Protein AF-A0A7J0CYJ2-F1 (afdb_monomer)

Radius of gyration: 15.49 Å; Cα contacts (8 Å, |Δi|>4): 210; chains: 1; bounding box: 34×40×42 Å

Secondary structure (DSSP, 8-state):
-EEEEE-SSS-EEEE-S---TT----EEEE-SSSEEEEEESSHHHHHHHHHH-TTHHHHHTT--TTTHHHHHHHH-TTHHHHHHHHHHHHTPPP--HHHHHHHHHHHHTTTTTTT-S---TT-TT-PPEESS-----

Foldseek 3Di:
DAWDDAPVQAKTKDFDDDDDVVAATWIKIDHPVQEIFTQASHPLLNVLLVLAPVPLLVLQQVNDPPVVVPVVCVVVVCSVVVSVVVCVVVVRDDDHPVRSSVRRLVRRVVCP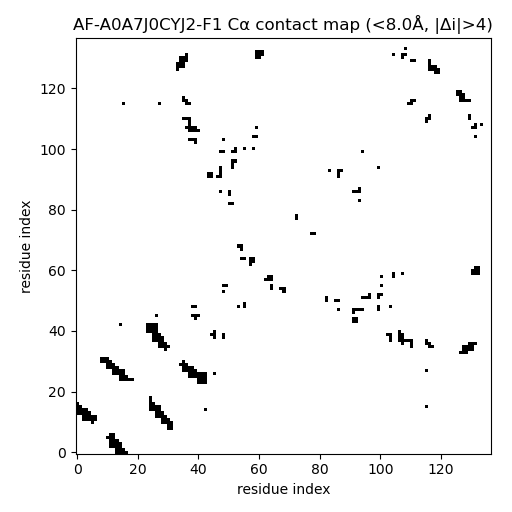VVPVFDADPPDPPRTGHRSRDPDDD

Organism: Streptomyces microflavus (NCBI:txid1919)

Solvent-accessible surface area (backbone atoms only — not comparable to full-atom values): 7843 Å² total; per-residue (Å²): 116,43,82,79,47,70,67,92,72,69,21,42,33,26,39,38,75,79,95,48,94,93,54,76,33,34,27,35,40,33,48,70,87,45,31,31,31,27,53,20,65,19,66,61,48,38,53,40,37,59,58,54,39,82,62,50,68,46,45,37,70,68,44,72,51,85,68,62,52,51,66,55,38,70,79,36,76,62,47,66,63,52,35,54,49,48,32,61,74,71,67,34,75,88,66,54,54,67,63,43,49,52,48,30,54,60,36,27,68,41,19,64,86,73,66,65,58,57,60,53,86,97,43,86,90,49,56,41,42,68,44,52,70,77,81,82,130

Structure (mmCIF, N/CA/C/O backbone):
data_AF-A0A7J0CYJ2-F1
#
_entry.id   AF-A0A7J0CYJ2-F1
#
loop_
_atom_site.group_PDB
_atom_site.id
_atom_site.type_symbol
_atom_site.label_atom_id
_atom_site.label_alt_id
_atom_site.label_comp_id
_atom_site.label_asym_id
_atom_site.label_entity_id
_atom_site.label_seq_id
_atom_site.pdbx_PDB_ins_code
_atom_site.Cartn_x
_atom_site.Cartn_y
_atom_site.Cartn_z
_atom_site.occupancy
_atom_site.B_iso_or_equiv
_atom_site.auth_seq_id
_atom_site.auth_comp_id
_atom_site.auth_asym_id
_atom_site.auth_atom_id
_atom_site.pdbx_PDB_model_num
ATOM 1 N N . MET A 1 1 ? -5.202 -5.095 14.654 1.00 89.12 1 MET A N 1
ATOM 2 C CA . MET A 1 1 ? -4.225 -5.172 13.54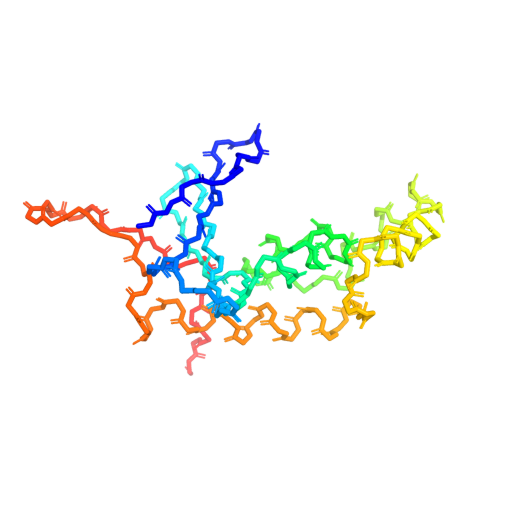6 1.00 89.12 1 MET A CA 1
ATOM 3 C C . MET A 1 1 ? -3.240 -6.285 13.859 1.00 89.12 1 MET A C 1
ATOM 5 O O . MET A 1 1 ? -3.047 -6.579 15.032 1.00 89.12 1 MET A O 1
ATOM 9 N N . GLU A 1 2 ? -2.662 -6.921 12.846 1.00 94.12 2 GLU A N 1
ATOM 10 C CA . GLU A 1 2 ? -1.686 -8.007 13.006 1.00 94.12 2 GLU A CA 1
ATOM 11 C C . GLU A 1 2 ? -0.399 -7.651 12.248 1.00 94.12 2 GLU A C 1
ATOM 13 O O . GLU A 1 2 ? -0.481 -7.478 11.032 1.00 94.12 2 GLU A O 1
ATOM 18 N N . PRO A 1 3 ? 0.760 -7.507 12.917 1.00 95.06 3 PRO A N 1
ATOM 19 C CA . PRO A 1 3 ? 2.014 -7.184 12.242 1.00 95.06 3 PRO A CA 1
ATOM 20 C C . PRO A 1 3 ? 2.504 -8.374 11.412 1.00 95.06 3 PRO A C 1
ATOM 22 O O . PRO A 1 3 ? 2.514 -9.506 11.895 1.00 95.06 3 PRO A O 1
ATOM 25 N N . VAL A 1 4 ? 2.941 -8.117 10.176 1.00 95.19 4 VAL A N 1
ATOM 26 C CA . VAL A 1 4 ? 3.380 -9.171 9.240 1.00 95.19 4 VAL A CA 1
ATOM 27 C C . VAL A 1 4 ? 4.778 -8.966 8.662 1.00 95.19 4 VAL A C 1
ATOM 29 O O . VAL A 1 4 ? 5.410 -9.943 8.267 1.00 95.19 4 VAL A O 1
ATOM 32 N N . ALA A 1 5 ? 5.283 -7.730 8.619 1.00 95.44 5 ALA A N 1
ATOM 33 C CA . ALA A 1 5 ? 6.628 -7.429 8.127 1.00 95.44 5 ALA A CA 1
ATOM 34 C C . ALA A 1 5 ? 7.139 -6.082 8.658 1.00 95.44 5 ALA A C 1
ATOM 36 O O . ALA A 1 5 ? 6.366 -5.137 8.782 1.00 95.44 5 ALA A O 1
ATOM 37 N N . GLY A 1 6 ? 8.446 -5.967 8.900 1.00 93.62 6 GLY A N 1
ATOM 38 C CA . GLY A 1 6 ? 9.127 -4.679 9.099 1.00 93.62 6 GLY A CA 1
ATOM 39 C C . GLY A 1 6 ? 9.809 -4.202 7.812 1.00 93.62 6 GLY A C 1
ATOM 40 O O . GLY A 1 6 ? 10.104 -5.021 6.943 1.00 93.62 6 GLY A O 1
ATOM 41 N N . CYS A 1 7 ? 10.088 -2.901 7.683 1.00 88.44 7 CYS A N 1
ATOM 42 C CA . CYS A 1 7 ? 10.773 -2.334 6.507 1.00 88.44 7 CYS A CA 1
ATOM 43 C C . CYS A 1 7 ? 12.285 -2.096 6.698 1.00 88.44 7 CYS A C 1
ATOM 45 O O . CYS A 1 7 ? 12.925 -1.508 5.834 1.00 88.44 7 CYS A O 1
ATOM 47 N N . ASN A 1 8 ? 12.870 -2.526 7.826 1.00 85.12 8 ASN A N 1
ATOM 48 C CA . ASN A 1 8 ? 14.275 -2.274 8.200 1.00 85.12 8 ASN A CA 1
ATOM 49 C C . ASN A 1 8 ? 14.666 -0.777 8.315 1.00 85.12 8 ASN A C 1
ATOM 51 O O . ASN A 1 8 ? 15.833 -0.463 8.526 1.00 85.12 8 ASN A O 1
ATOM 55 N N . ALA A 1 9 ? 13.690 0.133 8.236 1.00 86.38 9 ALA A N 1
ATOM 56 C CA . ALA A 1 9 ? 13.818 1.570 8.490 1.00 86.38 9 ALA A CA 1
ATOM 57 C C . ALA A 1 9 ? 12.906 2.042 9.644 1.00 86.38 9 ALA A C 1
ATOM 59 O O . ALA A 1 9 ? 12.626 3.223 9.774 1.00 86.38 9 ALA A O 1
ATOM 60 N N . GLY A 1 10 ? 12.417 1.113 10.475 1.00 88.38 10 GLY A N 1
ATOM 61 C CA . GLY A 1 10 ? 11.546 1.408 11.623 1.00 88.38 10 GLY A CA 1
ATOM 62 C C . GLY A 1 10 ? 10.042 1.297 11.349 1.00 88.38 10 GLY A C 1
ATOM 63 O O . GLY A 1 10 ? 9.269 1.191 12.295 1.00 88.38 10 GLY A O 1
ATOM 64 N N . GLY A 1 11 ? 9.624 1.226 10.086 1.00 93.56 11 GLY A N 1
ATOM 65 C CA . GLY A 1 11 ? 8.227 1.008 9.714 1.00 93.56 11 GLY A CA 1
ATOM 66 C C . GLY A 1 11 ? 7.764 -0.451 9.769 1.00 93.56 11 GLY A C 1
ATOM 67 O O . GLY A 1 11 ? 8.563 -1.395 9.692 1.00 93.56 11 GLY A O 1
ATOM 68 N N . THR A 1 12 ? 6.448 -0.634 9.883 1.00 96.25 12 THR A N 1
ATOM 69 C CA . THR A 1 12 ? 5.779 -1.932 10.044 1.00 96.25 12 THR A CA 1
ATOM 70 C C . THR A 1 12 ? 4.551 -2.044 9.141 1.00 96.25 12 THR A C 1
ATOM 72 O O . THR A 1 12 ? 3.782 -1.103 8.979 1.00 96.25 12 THR A O 1
ATOM 75 N N . HIS A 1 13 ? 4.355 -3.229 8.567 1.00 96.75 13 HIS A N 1
ATOM 76 C CA . HIS A 1 13 ? 3.184 -3.598 7.782 1.00 96.75 13 HIS A CA 1
ATOM 77 C C . HIS A 1 13 ? 2.234 -4.434 8.632 1.00 96.75 13 HIS A C 1
ATOM 79 O O . HIS A 1 13 ? 2.656 -5.384 9.303 1.00 96.75 13 HIS A O 1
ATOM 85 N N . TYR A 1 14 ? 0.946 -4.133 8.538 1.00 96.88 14 TYR A N 1
ATOM 86 C CA . TYR A 1 14 ? -0.110 -4.771 9.302 1.00 96.88 14 TYR A CA 1
ATOM 87 C C . TYR A 1 14 ? -1.221 -5.276 8.395 1.00 96.88 14 TYR A C 1
ATOM 89 O O . TYR A 1 14 ? -1.639 -4.585 7.471 1.00 96.88 14 TYR A O 1
ATOM 97 N N . LEU A 1 15 ? -1.772 -6.442 8.719 1.00 96.81 15 LEU A N 1
ATOM 98 C CA . LEU A 1 15 ? -3.074 -6.855 8.211 1.00 96.81 15 LEU A CA 1
ATOM 99 C C . LEU A 1 15 ? -4.185 -6.271 9.091 1.00 96.81 15 LEU A C 1
ATOM 101 O O . LEU A 1 15 ? -4.197 -6.431 10.322 1.00 96.81 15 LEU A O 1
ATOM 105 N N . CYS A 1 16 ? -5.146 -5.617 8.448 1.00 95.00 16 CYS A N 1
ATOM 106 C CA . CYS A 1 16 ? -6.287 -4.987 9.098 1.00 95.00 16 CYS A CA 1
ATOM 107 C C . CYS A 1 16 ? -7.501 -5.924 9.159 1.00 95.00 16 CYS A C 1
ATOM 109 O O . CYS A 1 16 ? -7.685 -6.804 8.317 1.00 95.00 16 CYS A O 1
ATOM 111 N N . GLY A 1 17 ? -8.332 -5.744 10.188 1.00 90.38 17 GLY A N 1
ATOM 112 C CA . GLY A 1 17 ? -9.532 -6.557 10.410 1.00 90.38 17 GLY A CA 1
ATOM 113 C C . GLY A 1 17 ? -9.262 -8.015 10.826 1.00 90.38 17 GLY A C 1
ATOM 114 O O . GLY A 1 17 ? -8.103 -8.437 10.933 1.00 90.38 17 GLY A O 1
ATOM 115 N N . PRO A 1 18 ? -10.329 -8.784 11.113 1.00 88.06 18 PRO A N 1
ATOM 116 C CA . PRO A 1 18 ? -10.238 -10.195 11.477 1.00 88.06 18 PRO A CA 1
ATOM 117 C C . PRO A 1 18 ? -9.840 -11.071 10.281 1.00 88.06 18 PRO A C 1
ATOM 119 O O . PRO A 1 18 ? -10.156 -10.768 9.131 1.00 88.06 18 PRO A O 1
ATOM 122 N N . ALA A 1 19 ? -9.187 -12.201 10.555 1.00 85.12 19 ALA A N 1
ATOM 123 C CA . ALA A 1 19 ? -8.921 -13.213 9.540 1.00 85.12 19 ALA A CA 1
ATOM 124 C C . A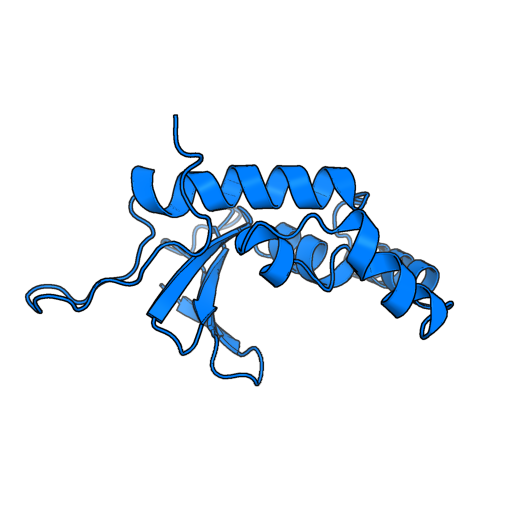LA A 1 19 ? -10.214 -13.958 9.173 1.00 85.12 19 ALA A C 1
ATOM 126 O O . ALA A 1 19 ? -10.728 -14.751 9.961 1.00 85.12 19 ALA A O 1
ATOM 127 N N . VAL A 1 20 ? -10.731 -13.705 7.969 1.00 82.81 20 VAL A N 1
ATOM 128 C CA . VAL A 1 20 ? -11.879 -14.424 7.399 1.00 82.81 20 VAL A CA 1
ATOM 129 C C . VAL A 1 20 ? -11.368 -15.373 6.310 1.00 82.81 20 VAL A C 1
ATOM 131 O O . VAL A 1 20 ? -10.609 -14.929 5.445 1.00 82.81 20 VAL A O 1
ATOM 134 N N . PRO A 1 21 ? -11.752 -16.665 6.305 1.00 82.00 21 PRO A N 1
ATOM 135 C CA . PRO A 1 21 ? -11.329 -17.600 5.265 1.00 82.00 21 PRO A CA 1
ATOM 136 C C . PRO A 1 21 ? -11.668 -17.082 3.861 1.00 82.00 21 PRO A C 1
ATOM 138 O O . PRO A 1 21 ? -12.834 -16.873 3.537 1.00 82.00 21 PRO A O 1
ATOM 141 N N . GLY A 1 22 ? -10.644 -16.861 3.034 1.00 73.25 22 GLY A N 1
ATOM 142 C CA . GLY A 1 22 ? -10.795 -16.370 1.658 1.00 73.25 22 GLY A CA 1
ATOM 143 C C . GLY A 1 22 ? -11.172 -14.889 1.517 1.00 73.25 22 GLY A C 1
ATOM 144 O O . GLY A 1 22 ? -11.316 -14.424 0.390 1.00 73.25 22 GLY A O 1
ATOM 145 N N . GLY A 1 23 ? -11.318 -14.145 2.618 1.00 79.75 23 GLY A N 1
ATOM 146 C CA . GLY A 1 23 ? -11.600 -12.710 2.591 1.00 79.75 23 GLY A CA 1
ATOM 147 C C . GLY A 1 23 ? -10.316 -11.876 2.479 1.00 79.75 23 GLY A C 1
ATOM 148 O O . GLY A 1 23 ? -9.345 -12.178 3.180 1.00 79.75 23 GLY A O 1
ATOM 149 N N . PRO A 1 24 ? -10.277 -10.830 1.631 1.00 85.06 24 PRO A N 1
ATOM 150 C CA . PRO A 1 24 ? -9.138 -9.921 1.580 1.00 85.06 24 PRO A CA 1
ATOM 151 C C . PRO A 1 24 ? -9.032 -9.124 2.888 1.00 85.06 24 PRO A C 1
ATOM 153 O O . PRO A 1 24 ? -10.039 -8.727 3.475 1.00 85.06 24 PRO A O 1
ATOM 156 N N . ARG A 1 25 ? -7.798 -8.912 3.352 1.00 93.62 25 ARG A N 1
ATOM 157 C CA . ARG A 1 25 ? -7.485 -8.049 4.495 1.00 93.62 25 ARG A CA 1
ATOM 158 C C . ARG A 1 25 ? -6.633 -6.888 3.998 1.00 93.62 25 ARG A C 1
ATOM 160 O O . ARG A 1 25 ? -5.541 -7.171 3.492 1.00 93.62 25 ARG A O 1
ATOM 167 N N . PRO A 1 26 ? -7.086 -5.635 4.172 1.00 96.50 26 PRO A N 1
ATOM 168 C CA . PRO A 1 26 ? -6.289 -4.476 3.817 1.00 96.50 26 PRO A CA 1
ATOM 169 C C . PRO A 1 26 ? -4.944 -4.490 4.533 1.00 96.50 26 PRO A C 1
ATOM 171 O O . PRO A 1 26 ? -4.835 -4.982 5.663 1.00 96.50 26 PRO A O 1
ATOM 174 N N . VAL A 1 27 ? -3.931 -3.950 3.866 1.00 97.56 27 VAL A N 1
ATOM 175 C CA . VAL A 1 27 ? -2.589 -3.795 4.415 1.00 97.56 27 VAL A CA 1
ATOM 176 C C . VAL A 1 27 ? -2.375 -2.333 4.765 1.00 97.56 27 VAL A C 1
ATOM 178 O O . VAL A 1 27 ? -2.476 -1.463 3.901 1.00 97.56 27 VAL A O 1
ATOM 181 N N . LEU A 1 28 ? -2.071 -2.080 6.033 1.00 97.62 28 LEU A N 1
ATOM 182 C CA . LEU A 1 28 ? -1.654 -0.780 6.543 1.00 97.62 28 LEU A CA 1
ATOM 183 C C . LEU A 1 28 ? -0.135 -0.778 6.707 1.00 97.62 28 LEU A C 1
ATOM 185 O O . LEU A 1 28 ? 0.432 -1.750 7.204 1.00 97.62 28 LEU A O 1
ATOM 189 N N . TYR A 1 29 ? 0.511 0.315 6.334 1.00 97.25 29 TYR A N 1
ATOM 190 C CA . TYR A 1 29 ? 1.889 0.608 6.695 1.00 97.25 29 TYR A CA 1
ATOM 191 C C . TYR A 1 29 ? 1.925 1.738 7.722 1.00 97.25 29 TYR A C 1
ATOM 193 O O . TYR A 1 29 ? 1.145 2.685 7.620 1.00 97.25 29 TYR A O 1
ATOM 201 N N . THR A 1 30 ? 2.833 1.634 8.687 1.00 95.88 30 THR A N 1
ATOM 202 C CA . THR A 1 30 ? 3.216 2.731 9.578 1.00 95.88 30 THR A CA 1
ATOM 203 C C . THR A 1 30 ? 4.717 2.955 9.475 1.00 95.88 30 THR A C 1
ATOM 205 O O . THR A 1 30 ? 5.465 1.983 9.356 1.00 95.88 30 THR A O 1
ATOM 208 N N . ASP A 1 31 ? 5.174 4.197 9.564 1.00 94.31 31 ASP A N 1
ATOM 209 C CA . ASP A 1 31 ? 6.599 4.515 9.687 1.00 94.31 31 ASP A CA 1
ATOM 210 C C . ASP A 1 31 ? 7.008 4.801 11.142 1.00 94.31 31 ASP A C 1
ATOM 212 O O . ASP A 1 31 ? 6.226 4.621 12.080 1.00 94.31 31 ASP A O 1
ATOM 216 N N . SER A 1 32 ? 8.271 5.187 11.332 1.00 91.12 32 SER A N 1
ATOM 217 C CA . SER A 1 32 ? 8.823 5.585 12.629 1.00 91.12 32 SER A CA 1
ATOM 218 C C . SER A 1 32 ? 8.487 7.020 13.037 1.00 91.12 32 SER A C 1
ATOM 220 O O . SER A 1 32 ? 8.657 7.352 14.207 1.00 91.12 32 SER A O 1
ATOM 222 N N . GLU A 1 33 ? 8.032 7.855 12.103 1.00 91.06 33 GLU A N 1
ATOM 223 C CA . GLU A 1 33 ? 7.719 9.275 12.318 1.00 91.06 33 GLU A CA 1
ATOM 224 C C . GLU A 1 33 ? 6.267 9.485 12.774 1.00 91.06 33 GLU A C 1
ATOM 226 O O . GLU A 1 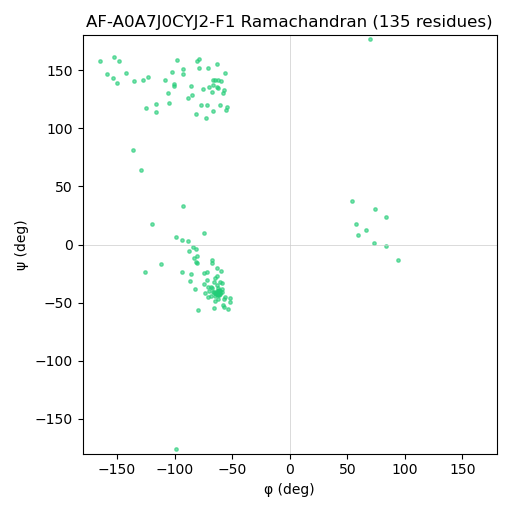33 ? 5.819 10.613 12.967 1.00 91.06 33 GLU A O 1
ATOM 231 N N . GLY A 1 34 ? 5.521 8.397 12.975 1.00 92.31 34 GLY A N 1
ATOM 232 C CA . GLY A 1 34 ? 4.131 8.456 13.408 1.00 92.31 34 GLY A CA 1
ATOM 233 C C . GLY A 1 34 ? 3.157 8.672 12.255 1.00 92.31 34 GLY A C 1
ATOM 234 O O . GLY A 1 34 ? 2.041 9.131 12.491 1.00 92.31 34 GLY A O 1
ATOM 235 N N . GLN A 1 35 ? 3.526 8.323 11.019 1.00 94.44 35 GLN A N 1
ATOM 236 C CA . GLN A 1 35 ? 2.615 8.348 9.878 1.00 94.44 35 GLN A CA 1
ATOM 237 C C . GLN A 1 35 ? 2.112 6.946 9.516 1.00 94.44 35 GLN A C 1
ATOM 239 O O . GLN A 1 35 ? 2.791 5.938 9.723 1.00 94.44 35 GLN A O 1
ATOM 244 N N . ALA A 1 36 ? 0.888 6.870 8.996 1.00 95.56 36 ALA A N 1
ATOM 245 C CA . ALA A 1 36 ? 0.251 5.625 8.598 1.00 95.56 36 ALA A CA 1
ATOM 246 C C . ALA A 1 36 ? -0.577 5.783 7.320 1.00 95.56 36 ALA A C 1
ATOM 248 O O . ALA A 1 36 ? -1.170 6.831 7.058 1.00 95.56 36 ALA A O 1
ATOM 249 N N . SER A 1 37 ? -0.639 4.721 6.519 1.00 96.56 37 SER A N 1
ATOM 250 C CA . SER A 1 37 ? -1.467 4.676 5.315 1.00 96.56 37 SER A CA 1
ATOM 251 C C . SER A 1 37 ? -1.870 3.257 4.962 1.00 96.56 37 SER A C 1
ATOM 253 O O . SER A 1 37 ? -1.082 2.318 5.104 1.00 96.56 37 SER A O 1
ATOM 255 N N . LEU A 1 38 ? -3.093 3.083 4.467 1.00 97.38 38 LEU A N 1
ATOM 256 C CA . LEU A 1 38 ? -3.437 1.878 3.730 1.00 97.38 38 LEU A CA 1
ATOM 257 C C . LEU A 1 38 ? -2.657 1.868 2.416 1.00 97.38 38 LEU A C 1
ATOM 259 O O . LEU A 1 38 ? -2.659 2.845 1.670 1.00 97.38 38 LEU A O 1
ATOM 263 N N . ILE A 1 39 ? -2.017 0.742 2.124 1.00 96.88 39 ILE A N 1
ATOM 264 C CA . ILE A 1 39 ? -1.207 0.573 0.912 1.00 96.88 39 ILE A CA 1
ATOM 265 C C . ILE A 1 39 ? -1.822 -0.427 -0.074 1.00 96.88 39 ILE A C 1
ATOM 267 O O . ILE A 1 39 ? -1.420 -0.464 -1.233 1.00 96.88 39 ILE A O 1
ATOM 271 N N . ALA A 1 40 ? -2.772 -1.255 0.377 1.00 96.19 40 ALA A N 1
ATOM 272 C CA . ALA A 1 40 ? -3.427 -2.277 -0.440 1.00 96.19 40 ALA A CA 1
ATOM 273 C C . ALA A 1 40 ? -4.713 -2.818 0.209 1.00 96.19 40 ALA A C 1
ATOM 275 O O . ALA A 1 40 ? -4.828 -2.834 1.434 1.00 96.19 40 ALA A O 1
ATOM 276 N N . GLU A 1 41 ? -5.625 -3.384 -0.587 1.00 95.00 41 GLU A N 1
ATOM 277 C CA . GLU A 1 41 ? -6.829 -4.085 -0.102 1.00 95.00 41 GLU A CA 1
ATOM 278 C C . GLU A 1 41 ? -6.541 -5.534 0.323 1.00 95.00 41 GLU A C 1
ATOM 280 O O . GLU A 1 41 ? -7.353 -6.189 0.979 1.00 95.00 41 GLU A O 1
ATOM 285 N N . SER A 1 42 ? -5.386 -6.072 -0.076 1.00 93.94 42 SER A N 1
ATOM 286 C CA . SER A 1 42 ? -4.985 -7.449 0.211 1.00 93.94 42 SER A CA 1
ATOM 287 C C . SER A 1 42 ? -3.469 -7.620 0.260 1.00 93.94 42 SER A C 1
ATOM 289 O O . SER A 1 42 ? -2.720 -6.835 -0.320 1.00 93.94 42 SER A O 1
ATOM 291 N N . LEU A 1 43 ? -3.003 -8.716 0.871 1.00 93.62 43 LEU A N 1
ATOM 292 C CA . LEU A 1 43 ? -1.581 -9.078 0.861 1.00 93.62 43 LEU A CA 1
ATOM 293 C C . LEU A 1 43 ? -1.033 -9.268 -0.564 1.00 93.62 43 LEU A C 1
ATOM 295 O O . LEU A 1 43 ? 0.096 -8.878 -0.843 1.00 93.62 43 LEU A O 1
ATOM 299 N N . ALA A 1 44 ? -1.824 -9.847 -1.471 1.00 93.56 44 ALA A N 1
ATOM 300 C CA . ALA A 1 44 ? -1.407 -10.036 -2.860 1.00 93.56 44 ALA A CA 1
ATOM 301 C C . ALA A 1 44 ? -1.179 -8.687 -3.559 1.00 93.56 44 ALA A C 1
ATOM 303 O O . ALA A 1 44 ? -0.212 -8.512 -4.299 1.00 93.56 44 ALA A O 1
ATOM 304 N N . GLU A 1 45 ? -2.043 -7.713 -3.289 1.00 94.56 45 GLU A N 1
ATOM 305 C CA . GLU A 1 45 ? -1.894 -6.363 -3.814 1.00 94.56 45 GLU A CA 1
ATOM 306 C C . GLU A 1 45 ? -0.720 -5.612 -3.173 1.00 94.56 45 GLU A C 1
ATOM 308 O O . GLU A 1 45 ? 0.050 -5.000 -3.905 1.00 94.56 45 GLU A O 1
ATOM 313 N N . ALA A 1 46 ? -0.493 -5.749 -1.862 1.00 95.00 46 ALA A N 1
ATOM 314 C CA . ALA A 1 46 ? 0.676 -5.162 -1.197 1.00 95.00 46 ALA A CA 1
ATOM 315 C C . ALA A 1 46 ? 1.999 -5.711 -1.754 1.00 95.00 46 ALA A C 1
ATOM 317 O O . ALA A 1 46 ? 2.950 -4.964 -1.976 1.00 95.00 46 ALA A O 1
ATOM 318 N N . LEU A 1 47 ? 2.060 -7.015 -2.039 1.00 94.19 47 LEU A N 1
ATOM 319 C CA . LEU A 1 47 ? 3.223 -7.621 -2.691 1.00 94.19 47 LEU A CA 1
ATOM 320 C C . LEU A 1 47 ? 3.378 -7.143 -4.138 1.00 94.19 47 LEU A C 1
ATOM 322 O O . LEU A 1 47 ? 4.497 -6.920 -4.589 1.00 94.19 47 LEU A O 1
ATOM 326 N N . THR A 1 48 ? 2.267 -6.958 -4.855 1.00 94.69 48 THR A N 1
ATOM 327 C CA . THR A 1 48 ? 2.289 -6.393 -6.213 1.00 94.69 48 THR A CA 1
ATOM 328 C C . THR A 1 48 ? 2.843 -4.969 -6.190 1.00 94.69 48 THR A C 1
ATOM 330 O O . THR A 1 48 ? 3.705 -4.655 -7.005 1.00 94.69 48 THR A O 1
ATOM 333 N N . LEU A 1 49 ? 2.418 -4.143 -5.228 1.00 93.38 49 LEU A N 1
ATOM 334 C CA . LEU A 1 49 ? 2.937 -2.794 -5.006 1.00 93.38 49 LEU A CA 1
ATOM 335 C C . LEU A 1 49 ? 4.450 -2.803 -4.773 1.00 93.38 49 LEU A C 1
ATOM 337 O O . LEU A 1 49 ? 5.181 -2.143 -5.505 1.00 93.38 49 LEU A O 1
ATOM 341 N N . ALA A 1 50 ? 4.923 -3.594 -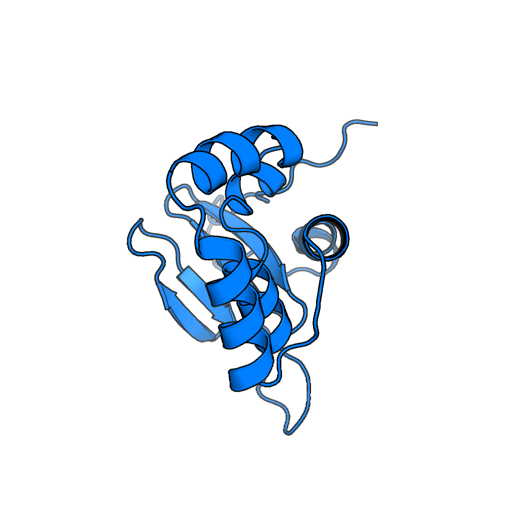3.808 1.00 90.75 50 ALA A N 1
ATOM 342 C CA . ALA A 1 50 ? 6.341 -3.652 -3.452 1.00 90.75 50 ALA A CA 1
ATOM 343 C C . ALA A 1 50 ? 7.241 -4.112 -4.613 1.00 90.75 50 ALA A C 1
ATOM 345 O O . ALA A 1 50 ? 8.393 -3.697 -4.711 1.00 90.75 50 ALA A O 1
ATOM 346 N N . VAL A 1 51 ? 6.720 -4.979 -5.486 1.00 90.00 51 VAL A N 1
ATOM 347 C CA . VAL A 1 51 ? 7.449 -5.510 -6.644 1.00 90.00 51 VAL A CA 1
ATOM 348 C C . VAL A 1 51 ? 7.415 -4.546 -7.829 1.00 90.00 51 VAL A C 1
ATOM 350 O O . VAL A 1 51 ? 8.407 -4.438 -8.544 1.00 90.00 51 VAL A O 1
ATOM 353 N N . ALA A 1 52 ? 6.289 -3.874 -8.066 1.00 88.75 52 ALA A N 1
ATOM 354 C CA . ALA A 1 52 ? 6.081 -3.065 -9.262 1.00 88.75 52 ALA A CA 1
ATOM 355 C C . ALA A 1 52 ? 6.426 -1.582 -9.088 1.00 88.75 52 ALA A C 1
ATOM 357 O O . ALA A 1 52 ? 6.708 -0.936 -10.089 1.00 88.75 52 ALA A O 1
ATOM 358 N N . LEU A 1 53 ? 6.404 -1.046 -7.864 1.00 87.25 53 LEU A N 1
ATOM 359 C CA . LEU A 1 53 ? 6.663 0.367 -7.586 1.00 87.25 53 LEU A CA 1
ATOM 360 C C . LEU A 1 53 ? 7.586 0.518 -6.360 1.00 87.25 53 LEU A C 1
ATOM 362 O O . LEU A 1 53 ? 7.106 0.771 -5.256 1.00 87.25 53 LEU A O 1
ATOM 366 N N . PRO A 1 54 ? 8.915 0.372 -6.519 1.00 79.50 54 PRO A N 1
ATOM 367 C CA . PRO A 1 54 ? 9.864 0.426 -5.400 1.00 79.50 54 PRO A CA 1
ATOM 368 C C . PRO A 1 54 ? 9.836 1.744 -4.605 1.00 79.50 54 PRO A C 1
ATOM 370 O O . PRO A 1 54 ? 10.012 1.732 -3.389 1.00 79.50 54 PRO A O 1
ATOM 373 N N . SER A 1 55 ? 9.561 2.869 -5.271 1.00 81.75 55 SER A N 1
ATOM 374 C CA . SER A 1 55 ? 9.492 4.221 -4.692 1.00 81.75 55 SER A CA 1
ATOM 375 C C . SER A 1 55 ? 8.072 4.621 -4.259 1.00 81.75 55 SER A C 1
ATOM 377 O O . SER A 1 55 ? 7.666 5.777 -4.378 1.00 81.75 55 SER A O 1
ATOM 379 N N . TRP A 1 56 ? 7.257 3.666 -3.805 1.00 88.81 56 TRP A N 1
ATOM 380 C CA . TRP A 1 56 ? 5.858 3.928 -3.450 1.00 88.81 56 TRP A CA 1
ATOM 381 C C . TRP A 1 56 ? 5.689 4.884 -2.257 1.00 88.81 56 TRP A C 1
ATOM 383 O O . TRP A 1 56 ? 4.693 5.600 -2.201 1.00 88.81 56 TRP A O 1
ATOM 393 N N . HIS A 1 57 ? 6.647 4.932 -1.323 1.00 88.19 57 HIS A N 1
ATOM 394 C CA . HIS A 1 57 ? 6.613 5.877 -0.200 1.00 88.19 57 HIS A CA 1
ATOM 395 C C . HIS A 1 57 ? 6.627 7.331 -0.698 1.00 88.19 57 HIS A C 1
ATOM 397 O O . HIS A 1 57 ? 5.837 8.150 -0.233 1.00 88.19 57 HIS A O 1
ATOM 403 N N . ASP A 1 58 ? 7.454 7.625 -1.707 1.00 85.06 58 ASP A N 1
ATOM 404 C CA . ASP A 1 58 ? 7.561 8.956 -2.313 1.00 85.06 58 ASP A CA 1
ATOM 405 C C . ASP A 1 58 ? 6.239 9.377 -2.969 1.00 85.06 58 ASP A C 1
ATOM 407 O O . ASP A 1 58 ? 5.844 10.541 -2.901 1.00 85.06 58 ASP A O 1
ATOM 411 N N . ALA A 1 59 ? 5.509 8.411 -3.539 1.00 86.06 59 ALA A N 1
ATOM 412 C CA . ALA A 1 59 ? 4.189 8.642 -4.116 1.00 86.06 59 ALA A CA 1
ATOM 413 C C . ALA A 1 59 ? 3.166 9.130 -3.080 1.00 86.06 59 ALA A C 1
ATOM 415 O O . ALA A 1 59 ? 2.343 9.990 -3.398 1.00 86.06 59 ALA A O 1
ATOM 416 N N . LEU A 1 60 ? 3.216 8.586 -1.858 1.00 89.00 60 LEU A N 1
ATOM 417 C CA . LEU A 1 60 ? 2.349 9.009 -0.756 1.00 89.00 60 LEU A CA 1
ATOM 418 C C . LEU A 1 60 ? 2.730 10.401 -0.248 1.00 89.00 60 LEU A C 1
ATOM 420 O O . LEU A 1 60 ? 1.844 11.207 0.004 1.00 89.00 60 LEU A O 1
ATOM 424 N N . ALA A 1 61 ? 4.027 10.715 -0.222 1.00 84.38 61 ALA A N 1
ATOM 425 C CA . ALA A 1 61 ? 4.548 12.043 0.102 1.00 84.38 61 ALA A CA 1
ATOM 426 C C . ALA A 1 61 ? 4.354 13.088 -1.025 1.00 84.38 61 ALA A C 1
ATOM 428 O O . ALA A 1 61 ? 4.916 14.180 -0.972 1.00 84.38 61 ALA A O 1
ATOM 429 N N . GLY A 1 62 ? 3.579 12.769 -2.070 1.00 78.75 62 GLY A N 1
ATOM 430 C CA . GLY A 1 62 ? 3.232 13.698 -3.149 1.00 78.75 62 GLY A CA 1
ATOM 431 C C . GLY A 1 62 ? 4.274 13.826 -4.265 1.00 78.75 62 GLY A C 1
ATOM 432 O O . GLY A 1 62 ? 4.026 14.518 -5.258 1.00 78.75 62 GLY A O 1
ATOM 433 N N . PHE A 1 63 ? 5.408 13.127 -4.181 1.00 76.00 63 PHE A N 1
ATOM 434 C CA . PHE A 1 63 ? 6.388 13.085 -5.261 1.00 76.00 63 PHE A CA 1
ATOM 435 C C . PHE A 1 63 ? 5.893 12.150 -6.365 1.00 76.00 63 PHE A C 1
ATOM 437 O O . PHE A 1 63 ? 5.639 10.967 -6.148 1.00 76.00 63 PHE A O 1
ATOM 444 N N . ARG A 1 64 ? 5.723 12.673 -7.585 1.00 66.69 64 ARG A N 1
ATOM 445 C CA . ARG A 1 64 ? 5.220 11.869 -8.707 1.00 66.69 64 ARG A CA 1
ATOM 446 C C . ARG A 1 64 ? 6.301 10.867 -9.163 1.00 66.69 64 ARG A C 1
ATOM 448 O O . ARG A 1 64 ? 7.349 11.304 -9.642 1.00 66.69 64 ARG A O 1
ATOM 455 N N . PRO A 1 65 ? 6.038 9.545 -9.115 1.00 56.34 65 PRO A N 1
ATOM 456 C CA . PRO A 1 65 ? 7.044 8.515 -9.388 1.00 56.34 65 PRO A CA 1
ATOM 457 C C . PRO A 1 65 ? 7.615 8.362 -10.808 1.00 56.34 65 PRO A C 1
ATOM 459 O O . PRO A 1 65 ? 8.639 7.688 -10.886 1.00 56.34 65 PRO A O 1
ATOM 462 N N . PRO A 1 66 ? 7.099 8.935 -11.925 1.00 54.66 66 PRO A N 1
ATOM 463 C CA . PRO A 1 66 ? 7.748 8.670 -13.212 1.00 54.66 66 PRO A CA 1
ATOM 464 C C . PRO A 1 66 ? 9.157 9.277 -13.331 1.00 54.66 66 PRO A C 1
ATOM 466 O O . PRO A 1 66 ? 9.900 8.887 -14.223 1.00 54.66 66 PRO A O 1
ATOM 469 N N . ALA A 1 67 ? 9.542 10.216 -12.456 1.00 54.50 67 ALA A N 1
ATOM 470 C CA . ALA A 1 67 ? 10.897 10.773 -12.434 1.00 54.50 67 ALA A CA 1
ATOM 471 C C . ALA A 1 67 ? 11.878 9.951 -11.574 1.00 54.50 67 ALA A C 1
ATOM 473 O O . ALA A 1 67 ? 13.055 9.884 -11.903 1.00 54.50 67 ALA A O 1
ATOM 474 N N . LEU A 1 68 ? 11.402 9.310 -10.500 1.00 55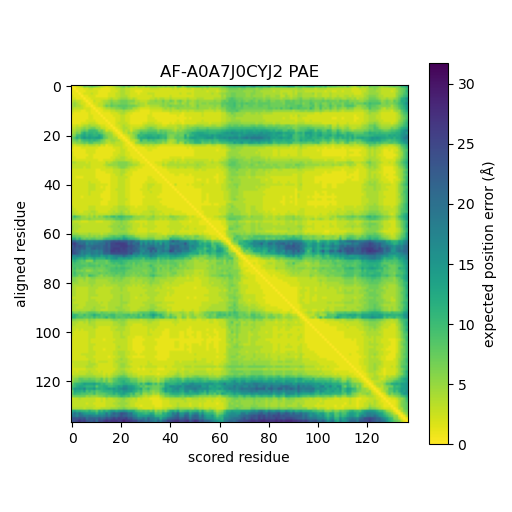.22 68 LEU A N 1
ATOM 475 C CA . LEU A 1 68 ? 12.250 8.586 -9.540 1.00 55.22 68 LEU A CA 1
ATOM 476 C C . LEU A 1 68 ? 12.535 7.140 -9.971 1.00 55.22 68 LEU A C 1
ATOM 478 O O . LEU A 1 68 ? 13.565 6.580 -9.600 1.00 55.22 68 LEU A O 1
ATOM 482 N N . SER A 1 69 ? 11.658 6.537 -10.781 1.00 63.09 69 SER A N 1
ATOM 483 C CA . SER A 1 69 ? 11.889 5.190 -11.310 1.00 63.09 69 SER A CA 1
ATOM 484 C C . SER A 1 69 ? 12.982 5.142 -12.384 1.00 63.09 69 SER A C 1
ATOM 486 O O . SER A 1 69 ? 13.609 4.098 -12.537 1.00 63.09 69 SER A O 1
ATOM 488 N N . SER A 1 70 ? 13.274 6.248 -13.083 1.00 67.88 70 SER A N 1
ATOM 489 C CA . SER A 1 70 ? 14.285 6.268 -14.154 1.00 67.88 70 SER A CA 1
ATOM 490 C C . SER A 1 70 ? 15.699 6.016 -13.628 1.00 67.88 70 SER A C 1
ATOM 492 O O . SER A 1 70 ? 16.342 5.071 -14.073 1.00 67.88 70 SER A O 1
ATOM 494 N N . ASP A 1 71 ? 16.152 6.795 -12.640 1.00 74.19 71 ASP A N 1
ATOM 495 C CA . ASP A 1 71 ? 17.508 6.671 -12.082 1.00 74.19 71 ASP A CA 1
ATOM 496 C C . ASP A 1 71 ? 17.733 5.278 -11.468 1.00 74.19 71 ASP A C 1
ATOM 498 O O . ASP A 1 71 ? 18.772 4.646 -11.653 1.00 74.19 71 ASP A O 1
ATOM 502 N N . TYR A 1 72 ? 16.713 4.745 -10.786 1.00 77.19 72 TYR A N 1
ATOM 503 C CA . TYR A 1 72 ? 16.764 3.398 -10.226 1.00 77.19 72 TYR A CA 1
ATOM 504 C C . TYR A 1 72 ? 16.888 2.313 -11.307 1.00 77.19 72 TYR A C 1
ATOM 506 O O . TYR A 1 72 ? 17.650 1.358 -11.134 1.00 77.19 72 TYR A O 1
ATOM 514 N N . LEU A 1 73 ? 16.137 2.434 -12.408 1.00 79.56 73 LEU A N 1
ATOM 515 C CA . LEU A 1 73 ? 16.167 1.474 -13.513 1.00 79.56 73 LEU A CA 1
ATOM 516 C C . LEU A 1 73 ? 17.459 1.563 -14.331 1.00 79.56 73 LEU A C 1
ATOM 518 O O . LEU A 1 73 ? 17.908 0.530 -14.830 1.00 79.56 73 LEU A O 1
ATOM 522 N N . ASP A 1 74 ? 18.074 2.743 -14.419 1.00 84.38 74 ASP A N 1
ATOM 523 C CA . ASP A 1 74 ? 19.393 2.924 -15.031 1.00 84.38 74 ASP A CA 1
ATOM 524 C C . ASP A 1 74 ? 20.471 2.138 -14.262 1.00 84.38 74 ASP A C 1
ATOM 526 O O . ASP A 1 74 ? 21.275 1.427 -14.872 1.00 84.38 74 ASP A O 1
ATOM 530 N N . ASP A 1 75 ? 20.427 2.166 -12.926 1.00 85.81 75 ASP A N 1
ATOM 531 C CA . ASP A 1 75 ? 21.317 1.371 -12.069 1.00 85.81 75 ASP A CA 1
ATOM 532 C C . ASP A 1 75 ? 20.943 -0.126 -12.033 1.00 85.81 75 ASP A C 1
ATOM 534 O O . ASP A 1 75 ? 21.790 -0.991 -11.777 1.00 85.81 75 ASP A O 1
ATOM 538 N N . HIS A 1 76 ? 19.678 -0.463 -12.312 1.00 85.19 76 HIS A N 1
ATOM 539 C CA . HIS A 1 76 ? 19.135 -1.822 -12.215 1.00 85.19 76 HIS A CA 1
ATOM 540 C C . HIS A 1 76 ? 18.394 -2.257 -13.492 1.00 85.19 76 HIS A C 1
ATOM 542 O O . HIS A 1 76 ? 17.211 -2.612 -13.436 1.00 85.19 76 HIS A O 1
ATOM 548 N N . PRO A 1 77 ? 19.076 -2.374 -14.646 1.00 86.62 77 PRO A N 1
ATOM 549 C CA . PRO A 1 77 ? 18.424 -2.655 -15.930 1.00 86.62 77 PRO A CA 1
ATOM 550 C C . PRO A 1 77 ? 17.724 -4.024 -15.984 1.00 86.62 77 PRO A C 1
ATOM 552 O O . PRO A 1 77 ? 16.839 -4.255 -16.805 1.00 86.62 77 PRO A O 1
ATOM 555 N N . GLY A 1 78 ? 18.102 -4.959 -15.104 1.00 88.81 78 GLY A N 1
ATOM 556 C CA . GLY A 1 78 ? 17.451 -6.266 -14.968 1.00 88.81 78 GLY A CA 1
ATOM 557 C C . GLY A 1 78 ? 16.160 -6.253 -14.142 1.00 88.81 78 GLY A C 1
ATOM 558 O O . GLY A 1 78 ? 15.457 -7.266 -14.115 1.00 88.81 78 GLY A O 1
ATOM 559 N N . HIS A 1 79 ? 15.839 -5.145 -13.469 1.00 85.44 79 HIS A N 1
ATOM 560 C CA . HIS A 1 79 ? 14.699 -5.055 -12.561 1.00 85.44 79 HIS A CA 1
ATOM 561 C C . HIS A 1 79 ? 13.363 -5.428 -13.229 1.00 85.44 79 HIS A C 1
ATOM 563 O O . HIS A 1 79 ? 12.657 -6.255 -12.651 1.00 85.44 79 HIS A O 1
ATOM 569 N N . PRO A 1 80 ? 13.025 -4.967 -14.455 1.00 87.38 80 PRO A N 1
ATOM 570 C CA . PRO A 1 80 ? 11.764 -5.349 -15.097 1.00 87.38 80 PRO A CA 1
ATOM 571 C C . PRO A 1 80 ? 11.622 -6.866 -15.298 1.00 87.38 80 PRO A C 1
ATOM 573 O O . PRO A 1 80 ? 10.569 -7.436 -15.026 1.00 87.38 80 PRO A O 1
ATOM 576 N N . ALA A 1 81 ? 12.699 -7.553 -15.693 1.00 90.50 81 ALA A N 1
ATOM 577 C CA . ALA A 1 81 ? 12.675 -9.004 -15.880 1.00 90.50 81 ALA A CA 1
ATOM 578 C C . ALA A 1 81 ? 12.513 -9.760 -14.548 1.00 90.50 81 ALA A C 1
ATOM 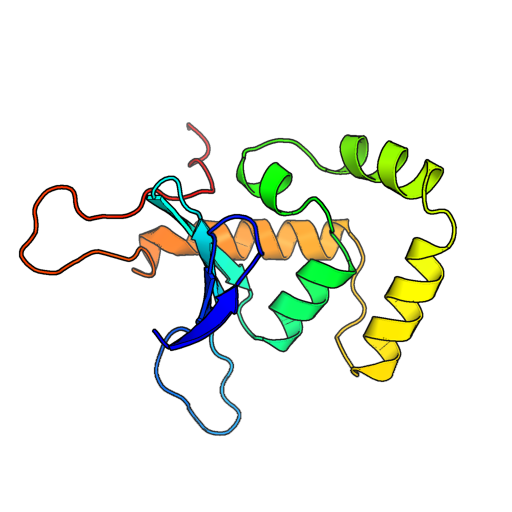580 O O . ALA A 1 81 ? 11.831 -10.786 -14.483 1.00 90.50 81 ALA A O 1
ATOM 581 N N . VAL A 1 82 ? 13.131 -9.258 -13.472 1.00 90.50 82 VAL A N 1
ATOM 582 C CA . VAL A 1 82 ? 12.981 -9.817 -12.120 1.00 90.50 82 VAL A CA 1
ATOM 583 C C . VAL A 1 82 ? 11.566 -9.581 -11.592 1.00 90.50 82 VAL A C 1
ATOM 585 O O . VAL A 1 82 ? 10.959 -10.524 -11.083 1.00 90.50 82 VAL A O 1
ATOM 588 N N . ARG A 1 83 ? 11.020 -8.372 -11.769 1.00 90.38 83 ARG A N 1
ATOM 589 C CA . ARG A 1 83 ? 9.637 -8.009 -11.434 1.00 90.38 83 ARG A CA 1
ATOM 590 C C . ARG A 1 83 ? 8.654 -8.974 -12.086 1.00 90.38 83 ARG A C 1
ATOM 592 O O . ARG A 1 83 ? 7.885 -9.631 -11.388 1.00 90.38 83 ARG A O 1
ATOM 599 N N . ASP A 1 84 ? 8.729 -9.126 -13.406 1.00 90.50 84 ASP A N 1
ATOM 600 C CA . ASP A 1 84 ? 7.797 -9.964 -14.163 1.00 90.50 84 ASP A CA 1
ATOM 601 C C . ASP A 1 84 ? 7.894 -11.439 -13.736 1.00 90.50 84 ASP A C 1
ATOM 603 O O . ASP A 1 84 ? 6.881 -12.121 -13.551 1.00 90.50 84 ASP A O 1
ATOM 607 N N . ARG A 1 85 ? 9.117 -11.929 -13.483 1.00 92.75 85 ARG A N 1
ATOM 608 C CA . ARG A 1 85 ? 9.342 -13.279 -12.951 1.00 92.75 85 ARG A CA 1
ATOM 609 C C . ARG A 1 85 ? 8.738 -13.463 -11.558 1.00 92.75 85 ARG A C 1
ATOM 611 O O . ARG A 1 85 ? 8.166 -14.524 -11.294 1.00 92.75 85 ARG A O 1
ATOM 618 N N . LEU A 1 86 ? 8.882 -12.486 -10.663 1.00 92.44 86 LEU A N 1
ATOM 619 C CA . LEU A 1 86 ? 8.333 -12.541 -9.306 1.00 92.44 86 LEU A CA 1
ATOM 620 C C . LEU A 1 86 ? 6.805 -12.555 -9.332 1.00 92.44 86 LEU A C 1
ATOM 622 O O . LEU A 1 86 ? 6.209 -13.442 -8.719 1.00 92.44 86 LEU A O 1
ATOM 626 N N . LEU A 1 87 ? 6.185 -11.651 -10.098 1.00 92.50 87 LEU A N 1
ATOM 627 C CA . LEU A 1 87 ? 4.730 -11.595 -10.252 1.00 92.50 87 LEU A CA 1
ATOM 628 C C . LEU A 1 87 ? 4.179 -12.933 -10.768 1.00 92.50 87 LEU A C 1
ATOM 630 O O . LEU A 1 87 ? 3.260 -13.496 -10.172 1.00 92.50 87 LEU A O 1
ATOM 634 N N . ALA A 1 88 ? 4.801 -13.505 -11.805 1.00 93.25 88 ALA A N 1
ATOM 635 C CA . ALA A 1 88 ? 4.389 -14.792 -12.362 1.00 93.25 88 ALA A CA 1
ATOM 636 C C . ALA A 1 88 ? 4.569 -15.960 -11.375 1.00 93.25 88 ALA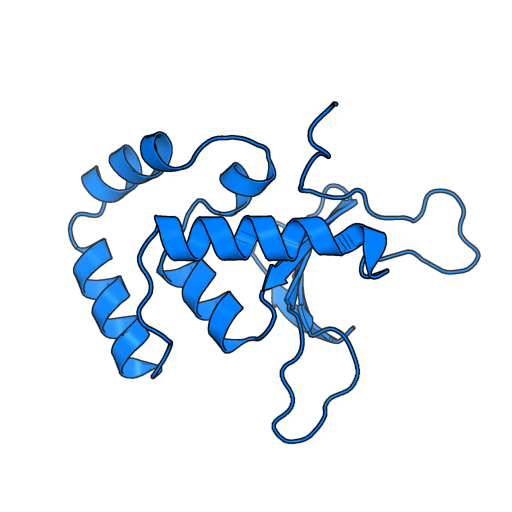 A C 1
ATOM 638 O O . ALA A 1 88 ? 3.675 -16.794 -11.221 1.00 93.25 88 ALA A O 1
ATOM 639 N N . THR A 1 89 ? 5.709 -16.022 -10.680 1.00 95.38 89 THR A N 1
ATOM 640 C CA . THR A 1 89 ? 6.028 -17.115 -9.741 1.00 95.38 89 THR A CA 1
ATOM 641 C C . THR A 1 89 ? 5.080 -17.119 -8.543 1.00 95.38 89 THR A C 1
ATOM 643 O O . THR A 1 89 ? 4.614 -18.178 -8.123 1.00 95.38 89 THR A O 1
ATOM 646 N N . LEU A 1 90 ? 4.765 -15.934 -8.018 1.00 92.94 90 LEU A N 1
ATOM 647 C CA . LEU A 1 90 ? 3.861 -15.749 -6.884 1.00 92.94 90 LEU A CA 1
ATOM 648 C C . LEU A 1 90 ? 2.380 -15.725 -7.294 1.00 92.94 90 LEU A C 1
ATOM 650 O O . LEU A 1 90 ? 1.514 -15.657 -6.424 1.00 92.94 90 LEU A O 1
ATOM 654 N N . ARG A 1 91 ? 2.083 -15.822 -8.601 1.00 93.94 91 ARG A N 1
ATOM 655 C CA . ARG A 1 91 ? 0.728 -15.726 -9.175 1.00 93.94 91 ARG A CA 1
ATOM 656 C C . ARG A 1 91 ? 0.015 -14.439 -8.752 1.00 93.94 91 ARG A C 1
ATOM 658 O O . ARG A 1 91 ? -1.184 -14.442 -8.477 1.00 93.94 91 ARG A O 1
ATOM 665 N N . LEU A 1 92 ? 0.780 -13.358 -8.673 1.00 92.31 92 LEU A N 1
ATOM 666 C CA . LEU A 1 92 ? 0.273 -12.028 -8.380 1.00 92.31 92 LEU A CA 1
ATOM 667 C C . LEU A 1 92 ? -0.342 -11.427 -9.648 1.00 92.31 92 LEU A C 1
ATOM 669 O O . LEU A 1 92 ? 0.067 -11.788 -10.757 1.00 92.31 92 LEU A O 1
ATOM 673 N N . PRO A 1 93 ? -1.333 -10.534 -9.508 1.00 80.38 93 PRO A N 1
ATOM 674 C CA . PRO A 1 93 ? -1.908 -9.856 -10.657 1.00 80.38 93 PRO A CA 1
ATOM 675 C C . PRO A 1 93 ? -0.807 -9.096 -11.417 1.00 80.38 93 PRO A C 1
ATOM 677 O O . PRO A 1 93 ? -0.035 -8.365 -10.790 1.00 80.38 93 PRO A O 1
ATOM 680 N N . PRO A 1 94 ? -0.710 -9.251 -12.750 1.00 75.62 94 PRO A N 1
ATOM 681 C CA . PRO A 1 94 ? 0.144 -8.378 -13.536 1.00 75.62 94 PRO A CA 1
ATOM 682 C C . PRO A 1 94 ? -0.389 -6.954 -13.401 1.00 75.62 94 PRO A C 1
ATOM 684 O O . PRO A 1 94 ? -1.596 -6.732 -13.491 1.00 75.62 94 PRO A O 1
ATOM 687 N N . ALA A 1 95 ? 0.505 -6.004 -13.166 1.00 80.69 95 ALA A N 1
ATOM 688 C CA . ALA A 1 95 ? 0.138 -4.604 -13.097 1.00 80.69 95 ALA A CA 1
ATOM 689 C C . ALA A 1 95 ? 1.306 -3.738 -13.553 1.00 80.69 95 ALA A C 1
ATOM 691 O O . ALA A 1 95 ? 2.467 -4.010 -13.242 1.00 80.69 95 ALA A O 1
ATOM 692 N N . THR A 1 96 ? 0.978 -2.704 -14.311 1.00 84.75 96 THR A N 1
ATOM 693 C CA . THR A 1 96 ? 1.910 -1.653 -14.703 1.00 84.75 96 THR A CA 1
ATOM 694 C C . THR A 1 96 ? 2.113 -0.664 -13.553 1.00 84.75 96 THR A C 1
ATOM 696 O O . THR A 1 96 ? 1.277 -0.563 -12.654 1.00 84.75 96 THR A O 1
ATOM 699 N N . GLU A 1 97 ? 3.215 0.088 -13.579 1.00 85.75 97 GLU A N 1
ATOM 700 C CA . GLU A 1 97 ? 3.483 1.142 -12.587 1.00 85.75 97 GLU A CA 1
ATOM 701 C C . GLU A 1 97 ? 2.312 2.135 -12.426 1.00 85.75 97 GLU A C 1
ATOM 703 O O . GLU A 1 97 ? 1.915 2.364 -11.283 1.00 85.75 97 GLU A O 1
ATOM 708 N N . PRO A 1 98 ? 1.689 2.668 -13.503 1.00 86.81 98 PRO A N 1
ATOM 709 C CA . PRO A 1 98 ? 0.535 3.560 -13.369 1.00 86.81 98 PRO A CA 1
ATOM 710 C C . PRO A 1 98 ? -0.666 2.902 -12.682 1.00 86.81 98 PRO A C 1
ATOM 712 O O . PRO A 1 98 ? -1.254 3.489 -11.782 1.00 86.81 98 PRO A O 1
ATOM 715 N N . GLU A 1 99 ? -0.998 1.657 -13.036 1.00 90.00 99 GLU A N 1
ATOM 716 C CA . GLU A 1 99 ? -2.124 0.934 -12.423 1.00 90.00 99 GLU A CA 1
ATOM 717 C C . GLU A 1 99 ? -1.884 0.635 -10.939 1.00 90.00 99 GLU A C 1
ATOM 719 O O . GLU A 1 99 ? -2.821 0.552 -10.145 1.00 90.00 99 GLU A O 1
ATOM 724 N N . VAL A 1 100 ? -0.630 0.408 -10.549 1.00 91.69 100 VAL A N 1
ATOM 725 C CA . VAL A 1 100 ? -0.242 0.207 -9.148 1.00 91.69 100 VAL A CA 1
ATOM 726 C C . VAL A 1 100 ? -0.292 1.524 -8.383 1.00 91.69 100 VAL A C 1
ATOM 728 O O . VAL A 1 100 ? -0.803 1.549 -7.266 1.00 91.69 100 VAL A O 1
ATOM 731 N N . LEU A 1 101 ? 0.183 2.613 -8.989 1.00 91.19 101 LEU A N 1
ATOM 732 C CA . LEU A 1 101 ? 0.129 3.948 -8.406 1.00 91.19 101 LEU A CA 1
ATOM 733 C C . LEU A 1 101 ? -1.316 4.404 -8.174 1.00 91.19 101 LEU A C 1
ATOM 735 O O . LEU A 1 101 ? -1.639 4.861 -7.081 1.00 91.19 101 LEU A O 1
ATOM 739 N N . ASP A 1 102 ? -2.197 4.236 -9.160 1.00 91.75 102 ASP A N 1
ATOM 740 C CA . ASP A 1 102 ? -3.606 4.620 -9.037 1.00 91.75 102 ASP A CA 1
ATOM 741 C C . ASP A 1 102 ? -4.295 3.853 -7.901 1.00 91.75 102 ASP A C 1
ATOM 743 O O . ASP A 1 102 ? -5.019 4.439 -7.094 1.00 91.75 102 ASP A O 1
ATOM 747 N N . ARG A 1 103 ? -4.020 2.548 -7.783 1.00 94.25 103 ARG A N 1
ATOM 748 C CA . ARG A 1 103 ? -4.548 1.717 -6.691 1.00 94.25 103 ARG A CA 1
ATOM 749 C C . ARG A 1 103 ? -3.981 2.109 -5.334 1.00 94.25 103 ARG A C 1
ATOM 751 O O . ARG A 1 103 ? -4.747 2.171 -4.375 1.00 94.25 103 ARG A O 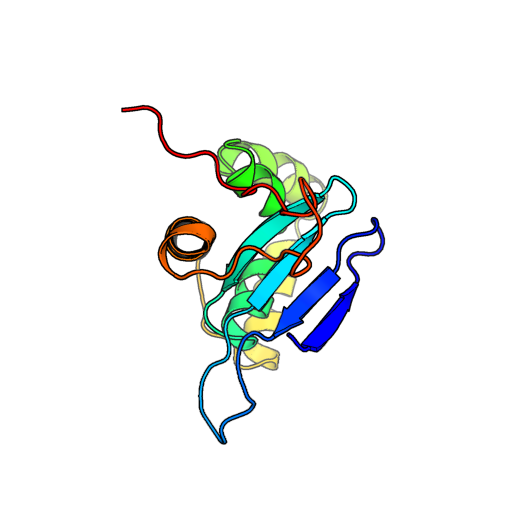1
ATOM 758 N N . LEU A 1 104 ? -2.686 2.416 -5.251 1.00 95.06 104 LEU A N 1
ATOM 759 C CA . LEU A 1 104 ? -2.064 2.928 -4.031 1.00 95.06 104 LEU A CA 1
ATOM 760 C C . LEU A 1 104 ? -2.752 4.215 -3.573 1.00 95.06 104 LEU A C 1
ATOM 762 O O . LEU A 1 104 ? -3.178 4.293 -2.427 1.00 95.06 104 LEU A O 1
ATOM 766 N N . LEU A 1 105 ? -2.896 5.203 -4.459 1.00 93.94 105 LEU A N 1
ATOM 767 C CA . LEU A 1 105 ? -3.495 6.494 -4.113 1.00 93.94 105 LEU A CA 1
ATOM 768 C C . LEU A 1 105 ? -4.973 6.350 -3.726 1.00 93.94 105 LEU A C 1
ATOM 770 O O . LEU A 1 105 ? -5.405 6.936 -2.735 1.00 93.94 105 LEU A O 1
ATOM 774 N N . ALA A 1 106 ? -5.737 5.530 -4.455 1.00 94.81 106 ALA A N 1
ATOM 775 C CA . ALA A 1 106 ? -7.133 5.244 -4.129 1.00 94.81 106 ALA A CA 1
ATOM 776 C C . ALA A 1 106 ? -7.282 4.553 -2.764 1.00 94.81 106 ALA A C 1
ATOM 778 O O . ALA A 1 106 ? -8.172 4.894 -1.986 1.00 94.81 106 ALA A O 1
ATOM 779 N N . THR A 1 107 ? -6.394 3.606 -2.457 1.00 96.25 107 THR A N 1
ATOM 780 C CA . THR A 1 107 ? -6.396 2.878 -1.183 1.00 96.25 107 THR A CA 1
ATOM 781 C C . THR A 1 107 ? -5.966 3.782 -0.029 1.00 96.25 107 THR A C 1
ATOM 783 O O . THR A 1 107 ? -6.632 3.839 1.003 1.00 96.25 107 THR A O 1
ATOM 786 N N . ALA A 1 108 ? -4.904 4.563 -0.218 1.00 96.06 108 ALA A N 1
ATOM 787 C CA . ALA A 1 108 ? -4.392 5.497 0.775 1.00 96.06 108 ALA A CA 1
ATOM 788 C C . ALA A 1 108 ? -5.415 6.586 1.134 1.00 96.06 108 ALA A C 1
ATOM 790 O O . ALA A 1 108 ? -5.563 6.917 2.312 1.00 96.06 108 ALA A O 1
ATOM 791 N N . ALA A 1 109 ? -6.197 7.070 0.162 1.00 95.06 109 ALA A N 1
ATOM 792 C CA . ALA A 1 109 ? -7.282 8.028 0.394 1.00 95.06 109 ALA A CA 1
ATOM 793 C C . ALA A 1 109 ? -8.367 7.501 1.351 1.00 95.06 109 ALA A C 1
ATOM 795 O O . ALA A 1 109 ? -9.064 8.289 1.990 1.00 95.06 109 ALA A O 1
ATOM 796 N N . ARG A 1 110 ? -8.495 6.175 1.497 1.00 95.19 110 ARG A N 1
ATOM 797 C CA . ARG A 1 110 ? -9.446 5.541 2.419 1.00 95.19 110 ARG A CA 1
ATOM 798 C C . ARG A 1 110 ? -8.941 5.434 3.857 1.00 95.19 110 ARG A C 1
ATOM 800 O O . ARG A 1 110 ? -9.737 5.152 4.747 1.00 95.19 110 ARG A O 1
ATOM 807 N N . THR A 1 111 ? -7.653 5.684 4.111 1.00 95.25 111 THR A N 1
ATOM 808 C CA . THR A 1 111 ? -7.025 5.488 5.433 1.00 95.25 111 THR A CA 1
ATOM 809 C C . THR A 1 111 ? -7.797 6.181 6.555 1.00 95.25 111 THR A C 1
ATOM 811 O O . THR A 1 111 ? -8.105 5.565 7.575 1.00 95.25 111 THR A O 1
ATOM 814 N N . VAL A 1 112 ? -8.123 7.459 6.360 1.00 93.81 112 VAL A N 1
ATOM 815 C CA . VAL A 1 112 ? -8.846 8.270 7.345 1.00 93.81 112 VAL A CA 1
ATOM 816 C C . VAL A 1 112 ? -10.356 8.004 7.325 1.00 93.81 112 VAL A C 1
ATOM 818 O O . VAL A 1 112 ? -10.883 7.649 8.379 1.00 93.81 112 VAL A O 1
ATOM 821 N N . PRO A 1 113 ? -11.077 8.143 6.190 1.00 94.06 113 PRO A N 1
ATOM 822 C CA . PRO A 1 113 ? -12.540 8.051 6.194 1.00 94.06 113 PRO A CA 1
ATOM 823 C C . PRO A 1 113 ? -13.070 6.673 6.611 1.00 94.06 113 PRO A C 1
ATOM 825 O O . PRO A 1 113 ? -14.150 6.603 7.194 1.00 94.06 113 PRO A O 1
ATOM 828 N N . ASP A 1 114 ? -12.304 5.601 6.390 1.00 93.81 114 ASP A N 1
ATOM 829 C CA . ASP A 1 114 ? -12.704 4.249 6.791 1.00 93.81 114 ASP A CA 1
ATOM 830 C C . ASP A 1 114 ? -12.172 3.853 8.187 1.00 93.81 114 ASP A C 1
ATOM 832 O O . ASP A 1 114 ? -12.375 2.723 8.632 1.00 93.81 114 ASP A O 1
ATOM 836 N N . GLY A 1 115 ? -11.501 4.767 8.901 1.00 91.25 115 GLY A N 1
ATOM 837 C CA . GLY A 1 115 ? -11.075 4.566 10.290 1.00 91.25 115 GLY A CA 1
ATOM 838 C C . GLY A 1 115 ? -9.882 3.623 10.472 1.00 91.25 115 GLY A C 1
ATOM 839 O O . GLY A 1 115 ? -9.787 2.943 11.493 1.00 91.25 115 GLY A O 1
ATOM 840 N N . PHE A 1 116 ? -8.968 3.556 9.500 1.00 93.81 116 PHE A N 1
ATOM 841 C CA . PHE A 1 116 ? -7.763 2.721 9.589 1.00 93.81 116 PHE A CA 1
ATOM 842 C C . PHE A 1 116 ? -6.574 3.410 10.261 1.00 93.81 116 PHE A C 1
ATOM 844 O O . PHE A 1 116 ? -5.559 2.752 10.489 1.00 93.81 116 PHE A O 1
ATOM 851 N N . LEU A 1 117 ? -6.689 4.699 10.583 1.00 93.56 117 LEU A N 1
ATOM 852 C CA . LEU A 1 117 ? -5.644 5.460 11.258 1.00 93.56 117 LEU A CA 1
ATOM 853 C C . LEU A 1 117 ? -5.445 4.930 12.693 1.00 93.56 117 LEU A C 1
ATOM 855 O O . LEU A 1 117 ? -6.376 5.019 13.500 1.00 93.56 117 LEU A O 1
ATOM 859 N N . PRO A 1 118 ? -4.277 4.348 13.028 1.00 91.31 118 PRO A N 1
ATOM 860 C CA . PRO A 1 118 ? -4.042 3.827 14.366 1.00 91.31 118 PRO A CA 1
ATOM 861 C C . PRO A 1 118 ? -4.033 4.947 15.407 1.00 91.31 118 PRO A C 1
ATOM 863 O O . PRO A 1 118 ? -3.476 6.021 15.182 1.00 91.31 118 PRO A O 1
ATOM 866 N N . HIS A 1 119 ? -4.602 4.661 16.571 1.00 89.44 119 HIS A N 1
ATOM 867 C CA . HIS A 1 119 ? -4.487 5.492 17.762 1.00 89.44 119 HIS A CA 1
ATOM 868 C C . HIS A 1 119 ? -4.536 4.598 19.003 1.00 89.44 119 HIS A C 1
ATOM 870 O O . HIS A 1 119 ? -5.060 3.477 18.955 1.00 89.44 119 HIS A O 1
ATOM 876 N N . VAL A 1 120 ? -4.015 5.095 20.121 1.00 84.50 120 VAL A N 1
ATOM 877 C CA . VAL A 1 120 ? -4.198 4.448 21.419 1.00 84.50 120 VAL A CA 1
ATOM 878 C C . VAL A 1 120 ? -5.489 5.001 22.033 1.00 84.50 120 VAL A C 1
ATOM 880 O O . VAL A 1 120 ? -5.683 6.218 22.072 1.00 84.50 120 VAL A O 1
ATOM 883 N N . PRO A 1 121 ? -6.449 4.152 22.441 1.00 81.94 121 PRO A N 1
ATOM 884 C CA . PRO A 1 121 ? -7.620 4.625 23.169 1.00 81.94 121 PRO A CA 1
ATOM 885 C C . PRO A 1 121 ? -7.192 5.314 24.468 1.00 81.94 121 PRO A C 1
ATOM 887 O O . PRO A 1 121 ? -6.290 4.829 25.145 1.00 81.94 121 PRO A O 1
ATOM 890 N N . ASP A 1 122 ? -7.865 6.408 24.820 1.00 81.81 122 ASP A N 1
ATOM 891 C CA . ASP A 1 122 ? -7.655 7.154 26.069 1.00 81.81 122 ASP A CA 1
ATOM 892 C C . ASP A 1 122 ? -6.284 7.855 26.218 1.00 81.81 122 ASP A C 1
ATOM 894 O O . ASP A 1 122 ? -5.966 8.345 27.302 1.00 81.81 122 ASP A O 1
ATOM 898 N N . GLU A 1 123 ? -5.498 7.968 25.141 1.00 83.81 123 GLU A N 1
ATOM 899 C CA . GLU A 1 123 ? -4.249 8.742 25.105 1.00 83.81 123 GLU A CA 1
ATOM 900 C C . GLU A 1 123 ? -4.365 9.905 24.107 1.00 83.81 123 GLU A C 1
ATOM 902 O O . GLU A 1 123 ? -4.502 9.696 22.896 1.00 83.81 123 GLU A O 1
ATOM 907 N N . GLU A 1 124 ? -4.337 11.137 24.629 1.00 75.94 124 GLU A N 1
ATOM 908 C CA . GLU A 1 124 ? -4.345 12.367 23.826 1.00 75.94 124 GLU A CA 1
ATOM 909 C C . GLU A 1 124 ? -3.095 12.431 22.931 1.00 75.94 124 GLU A C 1
ATOM 911 O O . GLU A 1 124 ? -2.012 12.016 23.337 1.00 75.94 124 GLU A O 1
ATOM 916 N N . ASP A 1 125 ? -3.254 12.924 21.698 1.00 75.38 125 ASP A N 1
ATOM 917 C CA . ASP A 1 125 ? -2.186 13.062 20.690 1.00 75.38 125 ASP A CA 1
ATOM 918 C C . ASP A 1 125 ? -1.436 11.765 20.306 1.00 75.38 125 ASP A C 1
ATOM 920 O O . ASP A 1 125 ? -0.381 11.812 19.678 1.00 75.38 125 ASP A O 1
ATOM 924 N N . SER A 1 126 ? -2.000 10.588 20.603 1.00 81.88 126 SER A N 1
ATOM 925 C CA . SER A 1 126 ? -1.432 9.282 20.215 1.00 81.88 126 SER A CA 1
ATOM 926 C C . SER A 1 126 ? -1.746 8.850 18.775 1.00 81.88 126 SER A C 1
ATOM 928 O O . SER A 1 126 ? -1.330 7.774 18.335 1.00 81.88 126 SER A O 1
ATOM 930 N N . ALA A 1 127 ? -2.544 9.640 18.052 1.00 85.88 127 ALA A N 1
ATOM 931 C CA . ALA A 1 127 ? -3.002 9.292 16.717 1.00 85.88 127 ALA A CA 1
ATOM 932 C C . ALA A 1 127 ? -1.883 9.463 15.686 1.00 85.88 127 ALA A C 1
ATOM 934 O O . ALA A 1 127 ? -1.216 10.497 15.632 1.00 85.88 127 ALA A O 1
ATOM 935 N N . PHE A 1 128 ? -1.733 8.462 14.822 1.00 92.00 128 PHE A N 1
ATOM 936 C CA . PHE A 1 128 ? -0.874 8.576 13.651 1.00 92.00 128 PHE A CA 1
ATOM 937 C C . PHE A 1 128 ? -1.387 9.668 12.705 1.00 92.00 128 PHE A C 1
ATOM 939 O O . PHE A 1 128 ? -2.581 9.960 12.661 1.00 92.00 128 PHE A O 1
ATOM 946 N N . GLN A 1 129 ? -0.498 10.238 11.900 1.00 93.38 129 GLN A N 1
ATOM 947 C CA . GLN A 1 129 ? -0.852 11.148 10.812 1.00 93.38 129 GLN A CA 1
ATOM 948 C C . GLN A 1 129 ? -1.022 10.376 9.493 1.00 93.38 129 GLN A C 1
ATOM 950 O O . GLN A 1 129 ? -0.331 9.382 9.272 1.00 93.38 129 GLN A O 1
ATOM 955 N N . PRO A 1 130 ? -1.930 10.779 8.588 1.00 93.31 130 PRO A N 1
ATOM 956 C CA . PRO A 1 130 ? -2.009 10.152 7.273 1.00 93.31 130 PRO A CA 1
ATOM 957 C C . PRO A 1 130 ? -0.740 10.449 6.460 1.00 93.31 130 PRO A C 1
ATOM 959 O O . PRO A 1 130 ? -0.268 11.583 6.448 1.00 93.31 130 PRO A O 1
ATOM 962 N N . MET A 1 131 ? -0.196 9.446 5.760 1.00 93.31 131 MET A N 1
ATOM 963 C CA . MET A 1 131 ? 0.942 9.679 4.850 1.00 93.31 131 MET A CA 1
ATOM 964 C C . MET A 1 131 ? 0.524 10.375 3.557 1.00 93.31 131 MET A C 1
ATOM 966 O O . MET A 1 131 ? 1.303 11.131 2.992 1.00 93.31 131 MET A O 1
ATOM 970 N N . LEU A 1 132 ? -0.686 10.082 3.069 1.00 90.88 132 LEU A N 1
ATOM 971 C CA . LEU A 1 132 ? -1.246 10.781 1.922 1.00 90.88 132 LEU A CA 1
ATOM 972 C C . LEU A 1 132 ? -1.839 12.101 2.409 1.00 90.88 132 LEU A C 1
ATOM 974 O O . LEU A 1 132 ? -2.849 12.102 3.118 1.00 90.88 132 LEU A O 1
ATOM 978 N N . GLU A 1 133 ? -1.225 13.212 2.013 1.00 72.94 133 GLU A N 1
ATOM 979 C CA . GLU A 1 133 ? -1.805 14.526 2.267 1.00 72.94 133 GLU A CA 1
ATOM 980 C C . GLU A 1 133 ? -3.145 14.656 1.523 1.00 72.94 133 GLU A C 1
ATOM 982 O O . GLU A 1 133 ? -3.243 14.285 0.345 1.00 72.94 133 GLU A O 1
ATOM 987 N N . PRO A 1 134 ? -4.199 15.183 2.172 1.00 60.28 134 PRO A N 1
ATOM 988 C CA . PRO A 1 134 ? -5.414 15.554 1.467 1.00 60.28 134 PRO A CA 1
ATOM 989 C C . PRO A 1 134 ? -5.052 16.552 0.365 1.00 60.28 134 PRO A C 1
ATOM 991 O O . PRO A 1 134 ? -4.338 17.522 0.621 1.00 60.28 134 PRO A O 1
ATOM 994 N N . LEU A 1 135 ? -5.554 16.339 -0.854 1.00 54.03 135 LEU A N 1
ATOM 995 C CA . LEU A 1 135 ? -5.529 17.390 -1.869 1.00 54.03 135 LEU A CA 1
ATOM 996 C C . LEU A 1 135 ? -6.220 18.616 -1.264 1.00 54.03 135 LEU A C 1
ATOM 998 O O . LEU A 1 135 ? -7.395 18.541 -0.911 1.00 54.03 135 LEU A O 1
ATOM 1002 N N . ALA A 1 136 ? -5.472 19.704 -1.082 1.00 44.06 136 ALA A N 1
ATOM 1003 C CA . ALA A 1 136 ? -6.061 20.981 -0.717 1.00 44.06 136 ALA A CA 1
ATOM 1004 C C . ALA A 1 136 ? -7.028 21.387 -1.841 1.00 44.06 136 ALA A C 1
ATOM 1006 O O . ALA A 1 136 ? -6.605 21.484 -2.996 1.00 44.06 136 ALA A O 1
ATOM 1007 N N . ASP A 1 137 ? -8.306 21.549 -1.494 1.00 37.66 137 ASP A N 1
ATOM 1008 C CA . ASP A 1 137 ? -9.343 22.098 -2.380 1.00 37.66 137 ASP A CA 1
ATOM 1009 C C . ASP A 1 137 ? -9.021 23.538 -2.822 1.00 37.66 137 ASP A C 1
ATOM 1011 O O . ASP A 1 137 ? -8.501 24.327 -1.992 1.00 37.66 137 ASP A O 1
#

Mean predicted aligned error: 5.59 Å

pLDDT: mean 86.99, std 11.17, range [37.66, 97.62]

Sequence (137 aa):
MEPVAGCNAGGTHYLCGPAVPGGPRPVLYTDSEGQASLIAESLAEALTLAVALPSWHDALAGFRPPALSSDYLDDHPGHPAVRDRLLATLRLPPATEPEVLDRLLATAARTVPDGFLPHVPDEEDSAFQPMLEPLAD